Protein AF-A0AA39MP27-F1 (afdb_monomer)

Radius of gyration: 36.72 Å; Cα contacts (8 Å, |Δi|>4): 17; chains: 1; bounding box: 79×68×78 Å

Sequence (160 aa):
MPPRPPLTCSTCEACSLHSSPDIPEPISDNPRIKALLECNDLPLEAERLSLLATVSSSSERLAVLKEKIDNVQQMLKTLLDGQAKVTGNVLAAKALLHPIRSVPDDVLSYIFSFCVHEVYNLLNEKDPPNSLDSRKPPVDTFSSLSFLAESSFIYRFPVE

pLDDT: mean 74.54, std 20.43, range [35.78, 98.38]

Organism: NCBI:txid47425

Solvent-accessible surface area (backbone atoms only — not comparable to full-atom values): 10076 Å² total; per-residue (Å²): 134,83,83,80,76,83,82,77,75,90,78,47,75,73,53,67,71,65,59,72,75,89,74,76,78,66,68,69,74,39,68,67,50,43,53,45,74,75,48,87,64,80,73,52,71,71,54,46,53,51,52,52,52,49,58,68,52,43,62,59,52,50,49,53,51,51,50,53,52,52,51,52,52,53,51,51,52,51,52,52,53,50,50,53,50,52,52,50,51,51,51,52,51,53,47,69,69,38,96,74,74,78,78,57,67,68,60,52,51,55,57,51,51,54,55,53,52,50,52,56,47,63,74,66,50,93,64,82,81,72,94,79,50,90,91,52,81,82,84,60,70,66,62,60,49,50,57,49,50,57,45,54,66,70,70,63,71,85,80,129

Mean predicted aligned error: 17.09 Å

Foldseek 3Di:
DDDDPDPDPPDDPVVVLVPDQPDDDDPCVPVVVVVVVVDVDDDDPVVVVVVVVCVVCVVVSVVVVVVSVVVVVVVVVVVVVVVVVVVVVVLVVVLVPDPQNDDDPVRVVVVVVVVVVVVVVCVVDPDDPDQDDPVDDRPPVVVVVVVVVVVVVSPDDDDD

Structure (mmCIF, N/CA/C/O backbone):
data_AF-A0AA39MP27-F1
#
_entry.id   AF-A0AA39MP27-F1
#
loop_
_atom_site.group_PDB
_atom_site.id
_atom_site.type_symbol
_atom_site.label_atom_id
_atom_site.label_alt_id
_atom_site.label_comp_id
_atom_site.label_asym_id
_atom_site.label_entity_id
_atom_site.label_seq_id
_atom_site.pdbx_PDB_ins_code
_atom_site.Cartn_x
_atom_site.Cartn_y
_atom_site.Cartn_z
_atom_site.occupancy
_atom_site.B_iso_or_equiv
_atom_site.auth_seq_id
_atom_site.auth_comp_id
_atom_site.auth_asym_id
_atom_site.auth_atom_id
_atom_site.pdbx_PDB_model_num
ATOM 1 N N . MET A 1 1 ? 25.574 36.355 19.809 1.00 47.78 1 MET A N 1
ATOM 2 C CA . MET A 1 1 ? 24.566 35.944 18.810 1.00 47.78 1 MET A CA 1
ATOM 3 C C . MET A 1 1 ? 23.584 35.030 19.533 1.00 47.78 1 MET A C 1
ATOM 5 O O . MET A 1 1 ? 24.048 34.026 20.061 1.00 47.78 1 MET A O 1
ATOM 9 N N . PRO A 1 2 ? 22.306 35.403 19.714 1.00 55.75 2 PRO A N 1
ATOM 10 C CA . PRO A 1 2 ? 21.360 34.542 20.422 1.00 55.75 2 PRO A CA 1
ATOM 11 C C . PRO A 1 2 ? 21.001 33.317 19.559 1.00 55.75 2 PRO A C 1
ATOM 13 O O . PRO A 1 2 ? 21.005 33.429 18.328 1.00 55.75 2 PRO A O 1
ATOM 16 N N . PRO A 1 3 ? 20.710 32.152 20.167 1.00 52.06 3 PRO A N 1
ATOM 17 C CA . PRO A 1 3 ? 20.302 30.969 19.427 1.00 52.06 3 PRO A CA 1
ATOM 18 C C . PRO A 1 3 ? 18.926 31.204 18.801 1.00 52.06 3 PRO A C 1
ATOM 20 O O . PRO A 1 3 ? 17.993 31.682 19.447 1.00 52.06 3 PRO A O 1
ATOM 23 N N . ARG A 1 4 ? 18.826 30.888 17.511 1.00 46.41 4 ARG A N 1
ATOM 24 C CA . ARG A 1 4 ? 17.590 30.958 16.732 1.00 46.41 4 ARG A CA 1
ATOM 25 C C . ARG A 1 4 ? 16.567 29.982 17.338 1.00 46.41 4 ARG A C 1
ATOM 27 O O . ARG A 1 4 ? 16.920 28.814 17.502 1.00 46.41 4 ARG A O 1
ATOM 34 N N . PRO A 1 5 ? 15.334 30.408 17.665 1.00 56.53 5 PRO A N 1
ATOM 35 C CA . PRO A 1 5 ? 14.304 29.473 18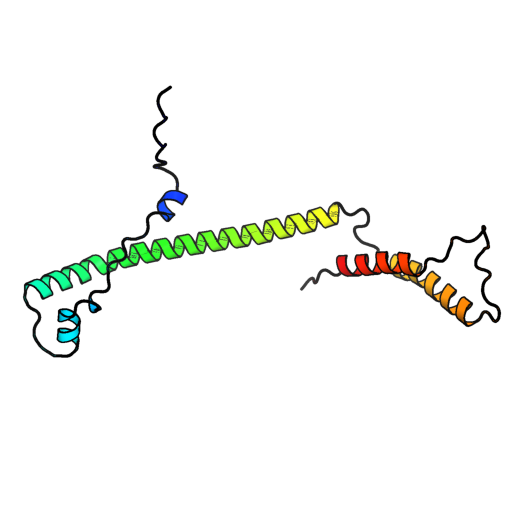.099 1.00 56.53 5 PRO A CA 1
ATOM 36 C C . PRO A 1 5 ? 13.989 28.478 16.967 1.00 56.53 5 PRO A C 1
ATOM 38 O O . PRO A 1 5 ? 14.087 28.846 15.789 1.00 56.53 5 PRO A O 1
ATOM 41 N N . PRO A 1 6 ? 13.643 27.220 17.295 1.00 56.34 6 PRO A N 1
ATOM 42 C CA . PRO A 1 6 ? 13.287 26.229 16.293 1.00 56.34 6 PRO A CA 1
ATOM 43 C C . PRO A 1 6 ? 12.048 26.708 15.534 1.00 56.34 6 PRO A C 1
ATOM 45 O O . PRO A 1 6 ? 11.019 27.025 16.128 1.00 56.34 6 PRO A O 1
ATOM 48 N N . LEU A 1 7 ? 12.177 26.791 14.210 1.00 54.31 7 LEU A N 1
ATOM 49 C CA . LEU A 1 7 ? 11.074 27.076 13.301 1.00 54.31 7 LEU A CA 1
ATOM 50 C C . LEU A 1 7 ? 10.080 25.917 13.395 1.00 54.31 7 LEU A C 1
ATOM 52 O O . LEU A 1 7 ? 10.315 24.844 12.841 1.00 54.31 7 LEU A O 1
ATOM 56 N N . THR A 1 8 ? 8.982 26.118 14.118 1.00 51.94 8 THR A N 1
ATOM 57 C CA . THR A 1 8 ? 7.849 25.201 14.087 1.00 51.94 8 THR A CA 1
ATOM 58 C C . THR A 1 8 ? 7.142 25.367 12.745 1.00 51.94 8 THR A C 1
ATOM 60 O O . THR A 1 8 ? 6.646 26.436 12.389 1.00 51.94 8 THR A O 1
ATOM 63 N N . CYS A 1 9 ? 7.160 24.301 11.950 1.00 50.62 9 CYS A N 1
ATOM 64 C CA . CYS A 1 9 ? 6.523 24.261 10.644 1.00 50.62 9 CYS A CA 1
ATOM 65 C C . CYS A 1 9 ? 5.031 23.966 10.836 1.00 50.62 9 CYS A C 1
ATOM 67 O O . CYS A 1 9 ? 4.631 22.811 10.944 1.00 50.62 9 CYS A O 1
ATOM 69 N N . SER A 1 10 ? 4.209 25.012 10.933 1.00 56.75 10 SER A N 1
ATOM 70 C CA . SER A 1 10 ? 2.765 24.869 11.178 1.00 56.75 10 SER A CA 1
ATOM 71 C C . SER A 1 10 ? 1.936 24.490 9.942 1.00 56.75 10 SER A C 1
ATOM 73 O O . SER A 1 10 ? 0.723 24.370 10.063 1.00 56.75 10 SER A O 1
ATOM 75 N N . THR A 1 11 ? 2.540 24.323 8.758 1.00 51.34 11 THR A N 1
ATOM 76 C CA . THR A 1 11 ? 1.788 24.205 7.489 1.00 51.34 11 THR A CA 1
ATOM 77 C C . THR A 1 11 ? 2.266 23.100 6.543 1.00 51.34 11 THR A C 1
ATOM 79 O O . THR A 1 11 ? 1.881 23.094 5.378 1.00 51.34 11 THR A O 1
ATOM 82 N N . CYS A 1 12 ? 3.088 22.149 6.996 1.00 56.78 12 CYS A N 1
ATOM 83 C CA . CYS A 1 12 ? 3.516 21.049 6.129 1.00 56.78 12 CYS A CA 1
ATOM 84 C C . CYS A 1 12 ? 2.507 19.887 6.173 1.00 56.78 12 CYS A C 1
ATOM 86 O O . CYS A 1 12 ? 2.253 19.329 7.235 1.00 56.78 12 CYS A O 1
ATOM 88 N N . GLU A 1 13 ? 1.946 19.495 5.023 1.00 54.44 13 GLU A N 1
ATOM 89 C CA . GLU A 1 13 ? 1.069 18.311 4.895 1.00 54.44 13 GLU A CA 1
ATOM 90 C C . GLU A 1 13 ? 1.751 17.034 5.409 1.00 54.44 13 GLU A C 1
ATOM 92 O O . GLU A 1 13 ? 1.115 16.192 6.039 1.00 54.44 13 GLU A O 1
ATOM 97 N N . ALA A 1 14 ? 3.074 16.930 5.242 1.00 56.16 14 ALA A N 1
ATOM 98 C CA . ALA A 1 14 ? 3.866 15.838 5.806 1.00 56.16 14 ALA A CA 1
ATOM 99 C C . ALA A 1 14 ? 3.891 15.844 7.351 1.00 56.16 14 ALA A C 1
ATOM 101 O O . ALA A 1 14 ? 4.042 14.800 7.973 1.00 56.16 14 ALA A O 1
ATOM 102 N N . CYS A 1 15 ? 3.690 16.995 7.991 1.00 53.84 15 CYS A N 1
ATOM 103 C CA . CYS A 1 15 ? 3.737 17.175 9.439 1.00 53.84 15 CYS A CA 1
ATOM 104 C C . CYS A 1 15 ? 2.432 16.694 10.088 1.00 53.84 15 CYS A C 1
ATOM 106 O O . CYS A 1 15 ? 2.467 16.136 11.183 1.00 53.84 15 CYS A O 1
ATOM 108 N N . SER A 1 16 ? 1.302 16.802 9.381 1.00 53.78 16 SER A N 1
ATOM 109 C CA . SER A 1 16 ? 0.011 16.233 9.801 1.00 53.78 16 SER A CA 1
ATOM 110 C C . SER A 1 16 ? 0.009 14.699 9.833 1.00 53.78 16 SER A C 1
ATOM 112 O O . SER A 1 16 ? -0.767 14.101 10.579 1.00 53.78 16 SER A O 1
ATOM 114 N N . LEU A 1 17 ? 0.908 14.050 9.081 1.00 54.34 17 LEU A N 1
ATOM 115 C CA . LEU A 1 17 ? 1.119 12.597 9.137 1.00 54.34 17 LEU A CA 1
ATOM 116 C C . LEU A 1 17 ? 1.935 12.158 10.367 1.00 54.34 17 LEU A C 1
ATOM 118 O O . LEU A 1 17 ? 1.885 10.989 10.742 1.00 54.34 17 LEU A O 1
ATOM 122 N N . HIS A 1 18 ? 2.665 13.074 11.015 1.00 55.09 18 HIS A N 1
ATOM 123 C CA . HIS A 1 18 ? 3.521 12.772 12.169 1.00 55.09 18 HIS A CA 1
ATOM 124 C C . HIS A 1 18 ? 2.817 12.896 13.524 1.00 55.09 18 HIS A C 1
ATOM 126 O O . HIS A 1 18 ? 3.347 12.425 14.531 1.00 55.09 18 HIS A O 1
ATOM 132 N N . SER A 1 19 ? 1.623 13.489 13.581 1.00 64.25 19 SER A N 1
ATOM 133 C CA . SER A 1 19 ? 0.803 13.417 14.788 1.00 64.25 19 SER A CA 1
ATOM 134 C C . SER A 1 19 ? 0.257 11.999 14.924 1.00 64.25 19 SER A C 1
ATOM 136 O O . SER A 1 19 ? -0.733 11.638 14.270 1.00 64.25 19 SER A O 1
ATOM 138 N N . SER A 1 20 ? 0.919 11.202 15.773 1.00 62.38 20 SER A N 1
ATOM 139 C CA . SER A 1 20 ? 0.415 9.895 16.193 1.00 62.38 20 SER A CA 1
ATOM 140 C C . SER A 1 20 ? -1.048 10.071 16.583 1.00 62.38 20 SER A C 1
ATOM 142 O O . SER A 1 20 ? -1.343 10.954 17.396 1.00 62.38 20 SER A O 1
ATOM 144 N N . PRO A 1 21 ? -1.984 9.318 15.980 1.00 64.62 21 PRO A N 1
ATOM 145 C CA . PRO A 1 21 ? -3.333 9.302 16.506 1.00 64.62 21 PRO A CA 1
ATOM 146 C C . PRO A 1 21 ? -3.250 8.922 17.987 1.00 64.62 21 PRO A C 1
ATOM 148 O O . PRO A 1 21 ? -2.469 8.045 18.361 1.00 64.62 21 PRO A O 1
ATOM 151 N N . ASP A 1 22 ? -4.003 9.636 18.818 1.00 71.81 22 ASP A N 1
ATOM 152 C CA . ASP A 1 22 ? -4.195 9.270 20.215 1.00 71.81 22 ASP A CA 1
ATOM 153 C C . ASP A 1 22 ? -5.042 7.994 20.217 1.00 71.81 22 ASP A C 1
ATOM 155 O O . ASP A 1 22 ? -6.262 8.041 20.044 1.00 71.81 22 ASP A O 1
ATOM 159 N N . ILE A 1 23 ? -4.363 6.843 20.217 1.00 80.44 23 ILE A N 1
ATOM 160 C CA . ILE A 1 23 ? -4.996 5.527 20.208 1.00 80.44 23 ILE A CA 1
ATOM 161 C C . ILE A 1 23 ? -5.402 5.246 21.653 1.00 80.44 23 ILE A C 1
ATOM 163 O O . ILE A 1 23 ? -4.523 5.070 22.498 1.00 80.44 23 ILE A O 1
ATOM 167 N N . PRO A 1 24 ? -6.708 5.194 21.955 1.00 80.12 24 PRO A N 1
ATOM 168 C CA . PRO A 1 24 ? -7.160 4.902 23.303 1.00 80.12 24 PRO A CA 1
ATOM 169 C C . PRO A 1 24 ? -6.735 3.490 23.700 1.00 80.12 24 PRO A C 1
ATOM 171 O O . PRO A 1 24 ? -6.802 2.570 22.880 1.00 80.12 24 PRO A O 1
ATOM 174 N N . GLU A 1 25 ? -6.361 3.308 24.965 1.00 84.00 25 GLU A N 1
ATOM 175 C CA . GLU A 1 25 ? -6.124 1.970 25.502 1.00 84.00 25 GLU A CA 1
ATOM 176 C C . GLU A 1 25 ? -7.400 1.110 25.420 1.00 84.00 25 GLU A C 1
ATOM 178 O O . GLU A 1 25 ? -8.520 1.628 25.558 1.00 84.00 25 GLU A O 1
ATOM 183 N N . PRO A 1 26 ? -7.267 -0.210 25.203 1.00 86.75 26 PRO A N 1
ATOM 184 C CA . PRO A 1 26 ? -8.406 -1.112 25.196 1.00 86.75 26 PRO A CA 1
ATOM 185 C C . PRO A 1 26 ? -9.128 -1.093 26.546 1.00 86.75 26 PRO A C 1
ATOM 187 O O . PRO A 1 26 ? -8.563 -1.431 27.583 1.00 86.75 26 PRO A O 1
ATOM 190 N N . ILE A 1 27 ? -10.431 -0.798 26.541 1.00 88.44 27 ILE A N 1
ATOM 191 C CA . ILE A 1 27 ? -11.244 -0.853 27.771 1.00 88.44 27 ILE A CA 1
ATOM 192 C C . ILE A 1 27 ? -11.288 -2.261 28.384 1.00 88.44 27 ILE A C 1
ATOM 194 O O . ILE A 1 27 ? -11.556 -2.409 29.575 1.00 88.44 27 ILE A O 1
ATOM 198 N N . SER A 1 28 ? -11.000 -3.293 27.581 1.00 85.94 28 SER A N 1
ATOM 199 C CA . SER A 1 28 ? -10.903 -4.681 28.023 1.00 85.94 28 SER A CA 1
ATOM 200 C C . SER A 1 28 ? -9.741 -4.928 28.971 1.00 85.94 28 SER A C 1
ATOM 202 O O . SER A 1 28 ? -9.764 -5.941 29.649 1.00 85.94 28 SER A O 1
ATOM 204 N N . ASP A 1 29 ? -8.734 -4.057 29.043 1.00 88.44 29 ASP A N 1
ATOM 205 C CA . ASP A 1 29 ? -7.598 -4.249 29.950 1.00 88.44 29 ASP A CA 1
ATOM 206 C C . ASP A 1 29 ? -7.939 -3.896 31.400 1.00 88.44 29 ASP A C 1
ATOM 208 O O . ASP A 1 29 ? -7.269 -4.347 32.331 1.00 88.44 29 ASP A O 1
ATOM 212 N N . ASN A 1 30 ? -9.046 -3.182 31.613 1.00 90.62 30 ASN A N 1
ATOM 213 C CA . ASN A 1 30 ? -9.557 -2.899 32.941 1.00 90.62 30 ASN A CA 1
ATOM 214 C C . ASN A 1 30 ? -10.096 -4.195 33.598 1.00 90.62 30 ASN A C 1
ATOM 216 O O . ASN A 1 30 ? -11.037 -4.800 33.076 1.00 90.62 30 ASN A O 1
ATOM 220 N N . PRO A 1 31 ? -9.569 -4.617 34.767 1.00 92.44 31 PRO A N 1
ATOM 221 C CA . PRO A 1 31 ? -9.962 -5.870 35.417 1.00 92.44 31 PRO A CA 1
ATOM 222 C C . PRO A 1 31 ? -11.443 -5.897 35.808 1.00 92.44 31 PRO A C 1
ATOM 224 O O . PRO A 1 31 ? -12.068 -6.954 35.789 1.00 92.44 31 PRO A O 1
ATOM 227 N N . ARG A 1 32 ? -12.029 -4.734 36.116 1.00 93.06 32 ARG A N 1
ATOM 228 C CA . ARG A 1 32 ? -13.456 -4.610 36.409 1.00 93.06 32 ARG A CA 1
ATOM 229 C C . ARG A 1 32 ? -14.305 -4.837 35.160 1.00 93.06 32 ARG A C 1
ATOM 231 O O . ARG A 1 32 ? -15.316 -5.525 35.248 1.00 93.06 32 ARG A O 1
ATOM 238 N N . ILE A 1 33 ? -13.873 -4.324 34.007 1.00 93.88 33 ILE A N 1
ATOM 239 C CA . ILE A 1 33 ? -14.534 -4.590 32.721 1.00 93.88 33 ILE A CA 1
ATOM 240 C C . ILE A 1 33 ? -14.401 -6.069 32.349 1.00 93.88 33 ILE A C 1
ATOM 242 O O . ILE A 1 33 ? -15.397 -6.667 31.961 1.00 93.88 33 ILE A O 1
ATOM 246 N N . LYS A 1 34 ? -13.228 -6.693 32.538 1.00 94.31 34 LYS A N 1
ATOM 247 C CA . LYS A 1 34 ? -13.062 -8.146 32.325 1.00 94.31 34 LYS A CA 1
ATOM 248 C C . LYS A 1 34 ? -14.037 -8.960 33.172 1.00 94.31 34 LYS A C 1
ATOM 250 O O . LYS A 1 34 ? -14.743 -9.795 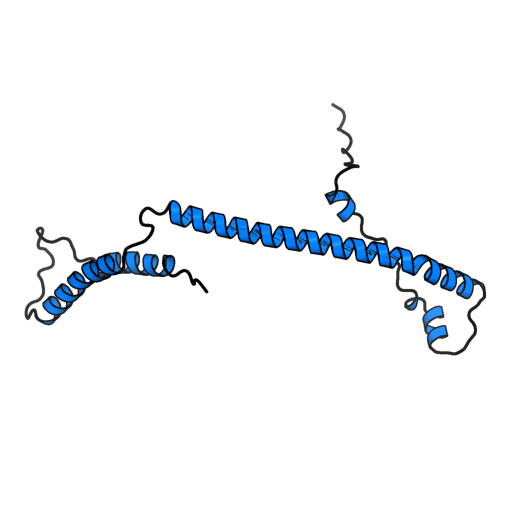32.626 1.00 94.31 34 LYS A O 1
ATOM 255 N N . ALA A 1 35 ? -14.131 -8.666 34.468 1.00 94.06 35 ALA A N 1
ATOM 256 C CA . ALA A 1 35 ? -15.060 -9.358 35.359 1.00 94.06 35 ALA A CA 1
ATOM 257 C C . ALA A 1 35 ? -16.525 -9.195 34.913 1.00 94.06 35 ALA A C 1
ATOM 259 O O . ALA A 1 35 ? -17.268 -10.168 34.890 1.00 94.06 35 ALA A O 1
ATOM 260 N N . LEU A 1 36 ? -16.927 -7.987 34.498 1.00 94.62 36 LEU A N 1
ATOM 261 C CA . LEU A 1 36 ? -18.270 -7.727 33.963 1.00 94.62 36 LEU A CA 1
ATOM 262 C C . LEU A 1 36 ? -18.551 -8.442 32.635 1.00 94.62 36 LEU A C 1
ATOM 264 O O . LEU A 1 36 ? -19.707 -8.701 32.328 1.00 94.62 36 LEU A O 1
ATOM 268 N N . LEU A 1 37 ? -17.526 -8.751 31.840 1.00 94.25 37 LEU A N 1
ATOM 269 C CA . LEU A 1 37 ? -17.672 -9.550 30.620 1.00 94.25 37 LEU A CA 1
ATOM 270 C C . LEU A 1 37 ? -17.816 -11.053 30.916 1.00 94.25 37 LEU A C 1
ATOM 272 O O . LEU A 1 37 ? -18.313 -11.791 30.068 1.00 94.25 37 LEU A O 1
ATOM 276 N N . GLU A 1 38 ? -17.389 -11.507 32.096 1.00 95.69 38 GLU A N 1
ATOM 277 C CA . GLU A 1 38 ? -17.466 -12.908 32.531 1.00 95.69 38 GLU A CA 1
ATOM 278 C C . GLU A 1 38 ? -18.776 -13.243 33.269 1.00 95.69 38 GLU A C 1
ATOM 280 O O . GLU A 1 38 ? -19.096 -14.420 33.452 1.00 95.69 38 GLU A O 1
ATOM 285 N N . CYS A 1 39 ? -19.559 -12.239 33.678 1.00 92.94 39 CYS A N 1
ATOM 286 C CA . CYS A 1 39 ? -20.823 -12.420 34.393 1.00 92.94 39 CYS A CA 1
ATOM 287 C C . CYS A 1 39 ? -21.950 -11.522 33.846 1.00 92.94 39 CYS A C 1
ATOM 289 O O . CYS A 1 39 ? -21.767 -10.759 32.907 1.00 92.94 39 CYS A O 1
ATOM 291 N N . ASN A 1 40 ? -23.150 -11.631 34.428 1.00 94.75 40 ASN A N 1
ATOM 292 C CA . ASN A 1 40 ? -24.308 -10.792 34.076 1.00 94.75 40 ASN A CA 1
ATOM 293 C C . ASN A 1 40 ? -24.556 -9.673 35.103 1.00 94.75 40 ASN A C 1
ATOM 295 O O . ASN A 1 40 ? -25.675 -9.164 35.204 1.00 94.75 40 ASN A O 1
ATOM 299 N N . ASP A 1 41 ? -23.548 -9.323 35.906 1.00 94.88 41 ASP A N 1
ATOM 300 C CA . ASP A 1 41 ? -23.690 -8.251 36.885 1.00 94.88 41 ASP A CA 1
ATOM 301 C C . ASP A 1 41 ? -23.910 -6.912 36.179 1.00 94.88 41 ASP A C 1
ATOM 303 O O . ASP A 1 41 ? -23.315 -6.605 35.144 1.00 94.88 41 ASP A O 1
ATOM 307 N N . LEU A 1 42 ? -24.776 -6.086 36.762 1.00 92.50 42 LEU A N 1
ATOM 308 C CA . LEU A 1 42 ? -25.023 -4.746 36.249 1.00 92.50 42 LEU A CA 1
ATOM 309 C C . LEU A 1 42 ? -23.776 -3.867 36.457 1.00 92.50 42 LEU A C 1
ATOM 311 O O . LEU A 1 42 ? -23.210 -3.855 37.558 1.00 92.50 42 LEU A O 1
ATOM 315 N N . PRO A 1 43 ? -23.370 -3.083 35.443 1.00 94.50 43 PRO A N 1
ATOM 316 C CA . PRO A 1 43 ? -22.379 -2.038 35.634 1.00 94.50 43 PRO A CA 1
ATOM 317 C C . PRO A 1 43 ? -22.878 -1.001 36.644 1.00 94.50 43 PRO A C 1
ATOM 319 O O . PRO A 1 43 ? -24.070 -0.689 36.706 1.00 94.50 43 PRO A O 1
ATOM 322 N N . LEU A 1 44 ? -21.952 -0.418 37.395 1.00 94.69 44 LEU A N 1
ATOM 323 C CA . LEU A 1 44 ? -22.205 0.767 38.206 1.00 94.69 44 LEU A CA 1
ATOM 324 C C . LEU A 1 44 ? -22.575 1.947 37.298 1.00 94.69 44 LEU A C 1
ATOM 326 O O . LEU A 1 44 ? -22.134 2.026 36.152 1.00 94.69 44 LEU A O 1
ATOM 330 N N . GLU A 1 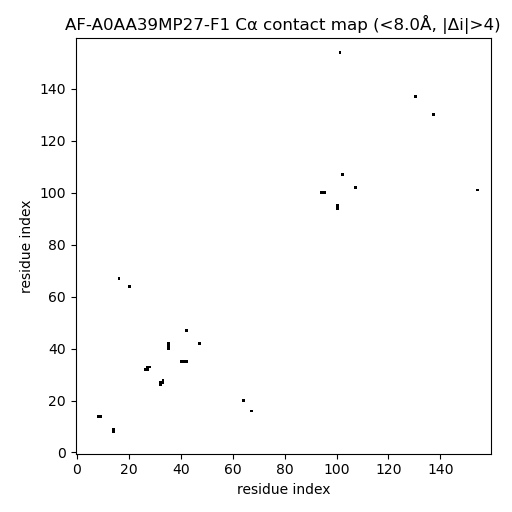45 ? -23.319 2.921 37.821 1.00 96.00 45 GLU A N 1
ATOM 331 C CA . GLU A 1 45 ? -23.763 4.070 37.017 1.00 96.00 45 GLU A CA 1
ATOM 332 C C . GLU A 1 45 ? -22.582 4.855 36.412 1.00 96.00 45 GLU A C 1
ATOM 334 O O . GLU A 1 45 ? -22.617 5.257 35.252 1.00 96.00 45 GLU A O 1
ATOM 339 N N . ALA A 1 46 ? -21.480 4.990 37.157 1.00 91.69 46 ALA A N 1
ATOM 340 C CA . ALA A 1 46 ? -20.251 5.604 36.653 1.00 91.69 46 ALA A CA 1
ATOM 341 C C . ALA A 1 46 ? -19.606 4.799 35.504 1.00 91.69 46 ALA A C 1
ATOM 343 O O . ALA A 1 46 ? -19.139 5.386 34.527 1.00 91.69 46 ALA A O 1
ATOM 344 N N . GLU A 1 47 ? -19.615 3.463 35.591 1.00 93.81 47 GLU A N 1
ATOM 345 C CA . GLU A 1 47 ? -19.124 2.569 34.531 1.00 93.81 47 GLU A CA 1
ATOM 346 C C . GLU A 1 47 ? -20.009 2.703 33.288 1.00 93.81 47 GLU A C 1
ATOM 348 O O . GLU A 1 47 ? -19.506 2.868 32.179 1.00 93.81 47 GLU A O 1
ATOM 353 N N . ARG A 1 48 ? -21.333 2.732 33.473 1.00 94.94 48 ARG A N 1
ATOM 354 C CA . ARG A 1 48 ? -22.315 2.920 32.400 1.00 94.94 48 ARG A CA 1
ATOM 355 C C . ARG A 1 48 ? -22.113 4.247 31.664 1.00 94.94 48 ARG A C 1
ATOM 357 O O . ARG A 1 48 ? -22.090 4.255 30.435 1.00 94.94 48 ARG A O 1
ATOM 364 N N . LEU A 1 49 ? -21.935 5.354 32.388 1.00 94.88 49 LEU A N 1
ATOM 365 C CA . LEU A 1 49 ? -21.666 6.669 31.795 1.00 94.88 49 LEU A CA 1
ATOM 366 C C . LEU A 1 49 ? -20.347 6.684 31.014 1.00 94.88 49 LEU A C 1
ATOM 368 O O . LEU A 1 49 ? -20.300 7.212 29.902 1.00 94.88 49 LEU A O 1
ATOM 372 N N . SER A 1 50 ? -19.294 6.071 31.562 1.00 91.62 50 SER A N 1
ATOM 373 C CA . SER A 1 50 ? -18.002 5.952 30.882 1.00 91.62 50 SER A CA 1
ATOM 374 C C . SER A 1 50 ? -18.113 5.136 29.591 1.00 91.62 50 SER A C 1
ATOM 376 O O . SER A 1 50 ? -17.664 5.597 28.544 1.00 91.62 50 SER A O 1
ATOM 378 N N . LEU A 1 51 ? -18.791 3.985 29.629 1.00 93.12 51 LEU A N 1
ATOM 379 C CA . LEU A 1 51 ? -19.027 3.137 28.458 1.00 93.12 51 LEU A CA 1
ATOM 380 C C . LEU A 1 51 ? -19.830 3.865 27.373 1.00 93.12 51 LEU A C 1
ATOM 382 O O . LEU A 1 51 ? -19.482 3.788 26.196 1.00 93.12 51 LEU A O 1
ATOM 386 N N . LEU A 1 52 ? -20.867 4.620 27.749 1.00 94.69 52 LEU A N 1
ATOM 387 C CA . LEU A 1 52 ? -21.641 5.432 26.804 1.00 94.69 52 LEU A CA 1
ATOM 388 C C . LEU A 1 52 ? -20.784 6.516 26.140 1.00 94.69 52 LEU A C 1
ATOM 390 O O . LEU A 1 52 ? -20.912 6.731 24.935 1.00 94.69 52 LEU A O 1
ATOM 394 N N . ALA A 1 53 ? -19.887 7.161 26.890 1.00 91.25 53 ALA A N 1
ATOM 395 C CA . ALA A 1 53 ? -18.942 8.133 26.339 1.00 91.25 53 ALA A CA 1
ATOM 396 C C . ALA A 1 53 ? -17.916 7.481 25.391 1.00 91.25 53 ALA A C 1
ATOM 398 O O . ALA A 1 53 ? -17.547 8.055 24.361 1.00 91.25 53 ALA A O 1
ATOM 399 N N . THR A 1 54 ? -17.467 6.260 25.694 1.00 91.88 54 THR A N 1
ATOM 400 C CA . THR A 1 54 ? -16.619 5.478 24.784 1.00 91.88 54 THR A CA 1
ATOM 401 C C . THR A 1 54 ? -17.361 5.164 23.489 1.00 91.88 54 THR A C 1
ATOM 403 O O . THR A 1 54 ? -16.818 5.387 22.410 1.00 91.88 54 THR A O 1
ATOM 406 N N . VAL A 1 55 ? -18.612 4.705 23.572 1.00 93.12 55 VAL A N 1
ATOM 407 C CA . VAL A 1 55 ? -19.431 4.401 22.389 1.00 93.12 55 VAL A CA 1
ATOM 408 C C . VAL A 1 55 ? -19.650 5.656 21.544 1.00 93.12 55 VAL A C 1
ATOM 410 O O . VAL A 1 55 ? -19.414 5.609 20.338 1.00 93.12 55 VAL A O 1
ATOM 413 N N . SER A 1 56 ? -20.024 6.785 22.152 1.00 91.31 56 SER A N 1
ATOM 414 C CA . SER A 1 56 ? -20.306 8.021 21.411 1.00 91.31 56 SER A CA 1
ATOM 415 C C . SER A 1 56 ? -19.079 8.585 20.687 1.00 91.31 56 SER A C 1
ATOM 417 O O . SER A 1 56 ? -19.197 9.017 19.544 1.00 91.31 56 SER A O 1
ATOM 419 N N . SER A 1 57 ? -17.896 8.526 21.306 1.00 88.38 57 SER A N 1
ATOM 420 C CA . SER A 1 57 ? -16.644 9.022 20.710 1.00 88.38 57 SER A CA 1
ATOM 421 C C . SER A 1 57 ? -15.969 8.036 19.746 1.00 88.38 57 SER A C 1
ATOM 423 O O . SER A 1 57 ? -15.128 8.434 18.938 1.00 88.38 57 SER A O 1
ATOM 425 N N . SER A 1 58 ? -16.319 6.746 19.798 1.00 89.50 58 SER A N 1
ATOM 426 C CA . SER A 1 58 ? -15.656 5.703 19.001 1.00 89.50 58 SER A CA 1
ATOM 427 C C . SER A 1 58 ? -15.834 5.879 17.491 1.00 89.50 58 SER A C 1
ATOM 429 O O . SER A 1 58 ? -14.873 5.701 16.745 1.00 89.50 58 SER A O 1
ATOM 431 N N . SER A 1 59 ? -17.026 6.275 17.033 1.00 90.75 59 SER A N 1
ATOM 432 C CA . SER A 1 59 ? -17.316 6.412 15.599 1.00 90.75 59 SER A CA 1
ATOM 433 C C . SER A 1 59 ? -16.470 7.501 14.939 1.00 90.75 59 SER A C 1
ATOM 435 O O . SER A 1 59 ? -15.949 7.297 13.846 1.00 90.75 59 SER A O 1
ATOM 437 N N . GLU A 1 60 ? -16.316 8.647 15.602 1.00 90.19 60 GLU A N 1
ATOM 438 C CA . GLU A 1 60 ? -15.486 9.750 15.112 1.00 90.19 60 GLU A CA 1
ATOM 439 C C . GLU A 1 60 ? -14.008 9.344 15.073 1.00 90.19 60 GLU A C 1
ATOM 441 O O . GLU A 1 60 ? -13.337 9.510 14.055 1.00 90.19 60 GLU A O 1
ATOM 446 N N . ARG A 1 61 ? -13.514 8.710 16.144 1.00 89.19 61 ARG A N 1
ATOM 447 C CA . ARG A 1 61 ? -12.135 8.204 16.211 1.00 89.19 61 ARG A CA 1
ATOM 448 C C . ARG A 1 61 ? -11.839 7.181 15.113 1.00 89.19 61 ARG A C 1
ATOM 450 O O . ARG A 1 61 ? -10.779 7.245 14.493 1.00 89.19 61 ARG A O 1
ATOM 457 N N . LEU A 1 62 ? -12.772 6.266 14.842 1.00 92.75 62 LEU A N 1
ATOM 458 C CA . LEU A 1 62 ? -12.644 5.292 13.755 1.00 92.75 62 LEU A CA 1
ATOM 459 C C . LEU A 1 62 ? -12.605 5.966 12.382 1.00 92.75 62 LEU A C 1
ATOM 461 O O . LEU A 1 62 ? -11.804 5.558 11.543 1.00 92.75 62 LEU A O 1
ATOM 465 N N . ALA A 1 63 ? -13.414 7.004 12.158 1.00 91.88 63 ALA A N 1
ATOM 466 C CA . ALA A 1 63 ? -13.394 7.761 10.909 1.00 91.88 63 ALA A CA 1
ATOM 467 C C . ALA A 1 63 ? -12.038 8.451 10.685 1.00 91.88 63 ALA A C 1
ATOM 469 O O . ALA A 1 63 ? -11.453 8.310 9.613 1.00 91.88 63 ALA A O 1
ATOM 470 N N . VAL A 1 64 ? -11.485 9.100 11.717 1.00 90.25 64 VAL A N 1
ATOM 471 C CA . VAL A 1 64 ? -10.156 9.735 11.651 1.00 90.25 64 VAL A CA 1
ATOM 472 C C . VAL A 1 64 ? -9.058 8.706 11.369 1.00 90.25 64 VAL A C 1
ATOM 474 O O . VAL A 1 64 ? -8.171 8.943 10.547 1.00 90.25 64 VAL A O 1
ATOM 477 N N . LEU A 1 65 ? -9.099 7.543 12.029 1.00 91.75 65 LEU A N 1
ATOM 478 C CA . LEU A 1 65 ? -8.141 6.464 11.769 1.00 91.75 65 LEU A CA 1
ATOM 479 C C . LEU A 1 65 ? -8.254 5.946 10.333 1.00 91.75 65 LEU A C 1
ATOM 481 O O . LEU A 1 65 ? -7.233 5.760 9.673 1.00 91.75 65 LEU A O 1
ATOM 485 N N . LYS A 1 66 ? -9.478 5.751 9.833 1.00 94.25 66 LYS A N 1
ATOM 486 C CA . LYS A 1 66 ? -9.740 5.305 8.461 1.00 94.25 66 LYS A CA 1
ATOM 487 C C . LYS A 1 66 ? -9.178 6.291 7.437 1.00 94.25 66 LYS A C 1
ATOM 489 O O . LYS A 1 66 ? -8.475 5.866 6.527 1.00 94.25 66 LYS A O 1
ATOM 494 N N . GLU A 1 67 ? -9.423 7.585 7.620 1.00 92.38 67 GLU A N 1
ATOM 495 C CA . GLU A 1 67 ? -8.908 8.642 6.744 1.00 92.38 67 GLU A CA 1
ATOM 496 C C . GLU A 1 67 ? -7.375 8.646 6.700 1.00 92.38 67 GLU A C 1
ATOM 498 O O . GLU A 1 67 ? -6.780 8.667 5.622 1.00 92.38 67 GLU A O 1
ATOM 503 N N . LYS A 1 68 ? -6.718 8.558 7.865 1.00 91.19 68 LYS A N 1
ATOM 504 C CA . LYS A 1 68 ? -5.252 8.482 7.940 1.00 91.19 68 LYS A CA 1
ATOM 505 C C . LYS A 1 68 ? -4.706 7.242 7.234 1.00 91.19 68 LYS A C 1
ATOM 507 O O . LYS A 1 68 ? -3.718 7.349 6.510 1.00 91.19 68 LYS A O 1
ATOM 512 N N . ILE A 1 69 ? -5.338 6.083 7.431 1.00 94.00 69 ILE A N 1
ATOM 513 C CA . ILE A 1 69 ? -4.955 4.836 6.754 1.00 94.00 69 ILE A CA 1
ATOM 514 C C . ILE A 1 69 ? -5.056 5.011 5.238 1.00 94.00 69 ILE A C 1
ATOM 516 O O . ILE A 1 69 ? -4.095 4.714 4.529 1.00 94.00 69 ILE A O 1
ATOM 520 N N . ASP A 1 70 ? -6.180 5.530 4.750 1.00 95.75 70 ASP A N 1
ATOM 521 C CA . ASP A 1 70 ? -6.427 5.691 3.317 1.00 95.75 70 ASP A CA 1
ATOM 522 C C . ASP A 1 70 ? -5.432 6.682 2.686 1.00 95.75 70 ASP A C 1
ATOM 524 O O . ASP A 1 70 ? -4.864 6.404 1.627 1.00 95.75 70 ASP A O 1
ATOM 528 N N . ASN A 1 71 ? -5.134 7.791 3.372 1.00 92.88 71 ASN A N 1
ATOM 529 C CA . ASN A 1 71 ? -4.135 8.769 2.936 1.00 92.88 71 ASN A CA 1
ATOM 530 C C . ASN A 1 71 ? -2.733 8.143 2.829 1.00 92.88 71 ASN A C 1
ATOM 532 O O . ASN A 1 71 ? -2.084 8.232 1.784 1.00 92.88 71 ASN A O 1
ATOM 536 N N . VAL A 1 72 ? -2.281 7.438 3.872 1.00 93.88 72 VAL A N 1
ATOM 537 C CA . VAL A 1 72 ? -0.963 6.782 3.873 1.00 93.88 72 VAL A CA 1
ATOM 538 C C . VAL A 1 72 ? -0.877 5.714 2.782 1.00 93.88 72 VAL A C 1
ATOM 540 O O . VAL A 1 72 ? 0.144 5.619 2.100 1.00 93.88 72 VAL A O 1
ATOM 543 N N . GLN A 1 73 ? -1.939 4.938 2.560 1.00 96.75 73 GLN A N 1
ATOM 544 C CA . GLN A 1 73 ? -1.987 3.952 1.477 1.00 96.75 73 GLN A CA 1
ATOM 545 C C . GLN A 1 73 ? -1.884 4.607 0.094 1.00 96.75 73 GLN A C 1
ATOM 547 O O . GLN A 1 73 ? -1.145 4.122 -0.768 1.00 96.75 73 GLN A O 1
A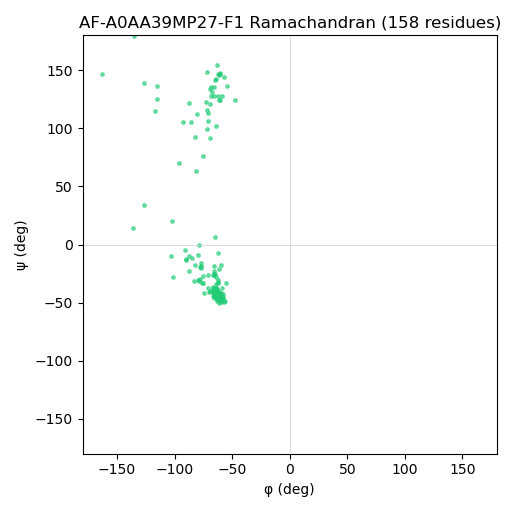TOM 552 N N . GLN A 1 74 ? -2.574 5.728 -0.124 1.00 95.56 74 GLN A N 1
ATOM 553 C CA . GLN A 1 74 ? -2.494 6.484 -1.373 1.00 95.56 74 GLN A CA 1
ATOM 554 C C . GLN A 1 74 ? -1.095 7.076 -1.598 1.00 95.56 74 GLN A C 1
ATOM 556 O O . GLN A 1 74 ? -0.552 6.992 -2.707 1.00 95.56 74 GLN A O 1
ATOM 561 N N . MET A 1 75 ? -0.489 7.630 -0.547 1.00 96.00 75 MET A N 1
ATOM 562 C CA . MET A 1 75 ? 0.879 8.143 -0.579 1.00 96.00 75 MET A CA 1
ATOM 563 C C . MET A 1 75 ? 1.868 7.028 -0.928 1.00 96.00 75 MET A C 1
ATOM 565 O O . MET A 1 75 ? 2.673 7.176 -1.846 1.00 96.00 75 MET A O 1
ATOM 569 N N . LEU A 1 76 ? 1.760 5.876 -0.262 1.00 97.62 76 LEU A N 1
ATOM 570 C CA . LEU A 1 76 ? 2.606 4.713 -0.519 1.00 97.62 76 LEU A CA 1
ATOM 571 C C . LEU A 1 76 ? 2.496 4.248 -1.974 1.00 97.62 76 LEU A C 1
ATOM 573 O O . LEU A 1 76 ? 3.515 4.032 -2.627 1.00 97.62 76 LEU A O 1
ATOM 577 N N . LYS A 1 77 ? 1.276 4.149 -2.513 1.00 97.88 77 LYS A N 1
ATOM 578 C CA . LYS A 1 77 ? 1.054 3.787 -3.920 1.00 97.88 77 LYS A CA 1
ATOM 579 C C . LYS A 1 77 ? 1.752 4.759 -4.876 1.00 97.88 77 LYS A C 1
ATOM 581 O O . LYS A 1 77 ? 2.372 4.326 -5.843 1.00 97.88 77 LYS A O 1
ATOM 586 N N . THR A 1 78 ? 1.672 6.056 -4.591 1.00 97.19 78 THR A N 1
ATOM 587 C CA . THR A 1 78 ? 2.313 7.104 -5.400 1.00 97.19 78 THR A CA 1
ATOM 588 C C . THR A 1 78 ? 3.837 6.992 -5.355 1.00 97.19 78 THR A C 1
ATOM 590 O O . THR A 1 78 ? 4.495 7.097 -6.389 1.00 97.19 78 THR A O 1
ATOM 593 N N . LEU A 1 79 ? 4.407 6.723 -4.178 1.00 98.19 79 LEU A N 1
ATOM 594 C CA . LEU A 1 79 ? 5.849 6.530 -4.017 1.00 98.19 79 LEU A CA 1
ATOM 595 C C . LEU A 1 79 ? 6.352 5.283 -4.753 1.00 98.19 79 LEU A C 1
ATOM 597 O O . LEU A 1 79 ? 7.396 5.347 -5.396 1.00 98.19 79 LEU A O 1
ATOM 601 N N . LEU A 1 80 ? 5.606 4.176 -4.708 1.00 98.38 80 LEU A N 1
ATOM 602 C CA . LEU A 1 80 ? 5.947 2.947 -5.433 1.00 98.38 80 LEU A CA 1
ATOM 603 C C . LEU A 1 80 ? 5.919 3.148 -6.956 1.00 98.38 80 LEU A C 1
ATOM 605 O O . LEU A 1 80 ? 6.843 2.725 -7.650 1.00 98.38 80 LEU A O 1
ATOM 609 N N . ASP A 1 81 ? 4.905 3.842 -7.479 1.00 98.31 81 ASP A N 1
ATOM 610 C CA . ASP A 1 81 ? 4.844 4.217 -8.899 1.00 98.31 81 ASP A CA 1
ATOM 611 C C . ASP A 1 81 ? 6.021 5.129 -9.294 1.00 98.31 81 ASP A C 1
ATOM 613 O O . ASP A 1 81 ? 6.694 4.897 -10.302 1.00 98.31 81 ASP A O 1
ATOM 617 N N . GLY A 1 82 ? 6.338 6.121 -8.457 1.00 98.12 82 GLY A N 1
ATOM 618 C CA . GLY A 1 82 ? 7.507 6.981 -8.638 1.00 98.12 82 GLY A CA 1
ATOM 619 C C . GLY A 1 82 ? 8.820 6.195 -8.659 1.00 98.12 82 GLY A C 1
ATOM 620 O O . GLY A 1 82 ? 9.654 6.412 -9.538 1.00 98.12 82 GLY A O 1
ATOM 621 N N . GLN A 1 83 ? 8.991 5.236 -7.746 1.00 98.31 83 GLN A N 1
ATOM 622 C CA . GLN A 1 83 ? 10.161 4.361 -7.698 1.00 98.31 83 GLN A CA 1
ATOM 623 C C . GLN A 1 83 ? 10.302 3.537 -8.982 1.00 98.31 83 GLN A C 1
ATOM 625 O O . GLN A 1 83 ? 11.394 3.474 -9.548 1.00 98.31 83 GLN A O 1
ATOM 630 N N . ALA A 1 84 ? 9.214 2.936 -9.469 1.00 97.75 84 ALA A N 1
ATOM 631 C CA . ALA A 1 84 ? 9.225 2.161 -10.708 1.00 97.75 84 ALA A CA 1
ATOM 632 C C . ALA A 1 84 ? 9.631 3.027 -11.911 1.00 97.75 84 ALA A C 1
ATOM 634 O O . ALA A 1 84 ? 10.509 2.642 -12.686 1.00 97.75 84 ALA A O 1
ATOM 635 N N . LYS A 1 85 ? 9.069 4.236 -12.023 1.00 98.31 85 LYS A N 1
ATOM 636 C CA . LYS A 1 85 ? 9.410 5.200 -13.082 1.00 98.31 85 LYS A CA 1
ATOM 637 C C . LYS A 1 85 ? 10.873 5.625 -13.034 1.00 98.31 85 LYS A C 1
ATOM 639 O O . LYS A 1 85 ? 11.539 5.638 -14.066 1.00 98.31 85 LYS A O 1
ATOM 644 N N . VAL A 1 86 ? 11.394 5.949 -11.851 1.00 98.31 86 VAL A N 1
ATOM 645 C CA . VAL A 1 86 ? 12.802 6.342 -11.688 1.00 98.31 86 VAL A CA 1
ATOM 646 C C . VAL A 1 86 ? 13.728 5.191 -12.072 1.00 98.31 86 VAL A C 1
ATOM 648 O O . VAL A 1 86 ? 14.672 5.405 -12.830 1.00 98.31 86 VAL A O 1
ATOM 651 N N . THR A 1 87 ? 13.436 3.968 -11.626 1.00 97.12 87 THR A N 1
ATOM 652 C CA . THR A 1 87 ? 14.199 2.773 -12.015 1.00 97.12 87 THR A CA 1
ATOM 653 C C . THR A 1 87 ? 14.179 2.566 -13.529 1.00 97.12 87 THR A C 1
ATOM 655 O O . THR A 1 87 ? 15.241 2.401 -14.131 1.00 97.12 87 THR A O 1
ATOM 658 N N . GLY A 1 88 ? 13.004 2.646 -14.161 1.00 96.44 88 GLY A N 1
ATOM 659 C CA . GLY A 1 88 ? 12.864 2.544 -15.615 1.00 96.44 88 GLY A CA 1
ATOM 660 C C . GLY A 1 88 ? 13.680 3.605 -16.358 1.00 96.44 88 GLY A C 1
ATOM 661 O O . GLY A 1 88 ? 14.427 3.278 -17.278 1.00 96.44 88 GLY A O 1
ATOM 662 N N . ASN A 1 89 ? 13.630 4.859 -15.902 1.00 97.06 89 ASN A N 1
ATOM 663 C CA . ASN A 1 89 ? 14.404 5.956 -16.484 1.00 97.06 89 ASN A CA 1
ATOM 664 C C . ASN A 1 89 ? 15.915 5.737 -16.353 1.00 97.06 89 ASN A C 1
ATOM 666 O O . ASN A 1 89 ? 16.655 5.996 -17.300 1.00 97.06 89 ASN A O 1
ATOM 670 N N . VAL A 1 90 ? 16.388 5.246 -15.204 1.00 96.19 90 VAL A N 1
ATOM 671 C CA . VAL A 1 90 ? 17.808 4.928 -14.998 1.00 96.19 90 VAL A CA 1
ATOM 672 C C . VAL A 1 90 ? 18.256 3.813 -15.939 1.00 96.19 90 VAL A C 1
ATOM 674 O O . VAL A 1 90 ? 19.325 3.922 -16.538 1.00 96.19 90 VAL A O 1
ATOM 677 N N . LEU A 1 91 ? 17.456 2.756 -16.093 1.00 93.38 91 LEU A N 1
ATOM 678 C CA . LEU A 1 91 ? 17.760 1.661 -17.017 1.00 93.38 91 LEU A CA 1
ATOM 679 C C . LEU A 1 91 ? 17.803 2.151 -18.468 1.00 93.38 91 LEU A C 1
ATOM 681 O O . LEU A 1 91 ? 18.779 1.886 -19.169 1.00 93.38 91 LEU A O 1
ATOM 685 N N . ALA A 1 92 ? 16.809 2.933 -18.891 1.00 92.75 92 ALA A N 1
ATOM 686 C CA . ALA A 1 92 ? 16.766 3.517 -20.227 1.00 92.75 92 ALA A CA 1
ATOM 687 C C . ALA A 1 92 ? 17.963 4.446 -20.485 1.00 92.75 92 ALA A C 1
ATOM 689 O O . ALA A 1 92 ? 18.621 4.338 -21.517 1.00 92.75 92 ALA A O 1
ATOM 690 N N . ALA A 1 93 ? 18.304 5.317 -19.532 1.00 94.56 93 ALA A N 1
ATOM 691 C CA . ALA A 1 93 ? 19.453 6.210 -19.648 1.00 94.56 93 ALA A CA 1
ATOM 692 C C . ALA A 1 93 ? 20.771 5.430 -19.754 1.00 94.56 93 ALA A C 1
ATOM 694 O O . ALA A 1 93 ? 21.593 5.737 -20.614 1.00 94.56 93 ALA A O 1
ATOM 695 N N . LYS A 1 94 ? 20.964 4.389 -18.933 1.00 90.56 94 LYS A N 1
ATOM 696 C CA . LYS A 1 94 ? 22.141 3.512 -19.019 1.00 90.56 94 LYS A CA 1
ATOM 697 C C . LYS A 1 94 ? 22.243 2.836 -20.385 1.00 90.56 94 LYS A C 1
ATOM 699 O O . LYS A 1 94 ? 23.315 2.860 -20.981 1.00 90.56 94 LYS A O 1
ATOM 704 N N . ALA A 1 95 ? 21.138 2.298 -20.898 1.00 87.62 95 ALA A N 1
ATOM 705 C CA . ALA A 1 95 ? 21.099 1.686 -22.222 1.00 87.62 95 ALA A CA 1
ATOM 706 C C . ALA A 1 95 ? 21.445 2.699 -23.327 1.00 87.62 95 ALA A C 1
ATOM 708 O O . ALA A 1 95 ? 22.250 2.412 -24.208 1.00 87.62 95 ALA A O 1
ATOM 709 N N . LEU A 1 96 ? 20.904 3.919 -23.255 1.00 89.62 96 LEU A N 1
ATOM 710 C CA . LEU A 1 96 ? 21.173 4.977 -24.231 1.00 89.62 96 LEU A CA 1
ATOM 711 C C . LEU A 1 96 ? 22.592 5.548 -24.147 1.00 89.62 96 LEU A C 1
ATOM 713 O O . LEU A 1 96 ? 23.097 6.048 -25.151 1.00 89.62 96 LEU A O 1
ATOM 717 N N . LEU A 1 97 ? 23.252 5.493 -22.997 1.00 90.06 97 LEU A N 1
ATOM 718 C CA . LEU A 1 97 ? 24.643 5.928 -22.863 1.00 90.06 97 LEU A CA 1
ATOM 719 C C . LEU A 1 97 ? 25.646 4.835 -23.253 1.00 90.06 97 LEU A C 1
ATOM 721 O O . LEU A 1 97 ? 26.823 5.142 -23.437 1.00 90.06 97 LEU A O 1
ATOM 725 N N . HIS A 1 98 ? 25.203 3.587 -23.427 1.00 87.38 98 HIS A N 1
ATOM 726 C CA . HIS A 1 98 ? 26.083 2.509 -23.859 1.00 87.38 98 HIS A CA 1
ATOM 727 C C . HIS A 1 98 ? 26.511 2.712 -25.330 1.00 87.38 98 HIS A C 1
ATOM 729 O O . HIS A 1 98 ? 25.668 3.022 -26.180 1.00 87.38 98 HIS A O 1
ATOM 735 N N . PRO A 1 99 ? 27.808 2.554 -25.667 1.00 81.06 99 PRO A N 1
ATOM 736 C CA . PRO A 1 99 ? 28.316 2.795 -27.022 1.00 81.06 99 PRO A CA 1
ATOM 737 C C . PRO A 1 99 ? 27.728 1.837 -28.067 1.00 81.06 99 PRO A C 1
ATOM 739 O O . PRO A 1 99 ? 27.590 2.205 -29.231 1.00 81.06 99 PRO A O 1
ATOM 742 N N . ILE A 1 100 ? 27.335 0.633 -27.647 1.00 81.62 100 ILE A N 1
ATOM 743 C CA . ILE A 1 100 ? 26.637 -0.362 -28.467 1.00 81.62 100 ILE A CA 1
ATOM 744 C C . ILE A 1 100 ? 25.261 -0.570 -27.832 1.00 81.62 100 ILE A C 1
ATOM 746 O O . ILE A 1 100 ? 25.187 -0.992 -26.692 1.00 81.62 100 ILE A O 1
ATOM 750 N N . ARG A 1 101 ? 24.160 -0.217 -28.496 1.00 82.12 101 ARG A N 1
ATOM 751 C CA . ARG A 1 101 ? 22.816 -0.244 -27.864 1.00 82.12 101 ARG A CA 1
ATOM 752 C C . ARG A 1 101 ? 21.990 -1.465 -28.249 1.00 82.12 101 ARG A C 1
ATOM 754 O O . ARG A 1 101 ? 21.139 -1.905 -27.488 1.00 82.12 101 ARG A O 1
ATOM 761 N N . SER A 1 102 ? 22.262 -1.994 -29.433 1.00 82.81 102 SER A N 1
ATOM 762 C CA . SER A 1 102 ? 21.734 -3.245 -29.962 1.00 82.81 102 SER A CA 1
ATOM 763 C C . SER A 1 102 ? 22.618 -3.666 -31.130 1.00 82.81 102 SER A C 1
ATOM 765 O O . SER A 1 102 ? 23.100 -2.804 -31.870 1.00 82.81 102 SER A O 1
ATOM 767 N N . VAL A 1 103 ? 22.791 -4.968 -31.334 1.00 81.62 103 VAL A N 1
ATOM 768 C CA . VAL A 1 103 ? 23.405 -5.510 -32.550 1.00 81.62 103 VAL A CA 1
ATOM 769 C C . VAL A 1 103 ? 22.331 -6.321 -33.276 1.00 81.62 103 VAL A C 1
ATOM 771 O O . VAL A 1 103 ? 21.737 -7.185 -32.637 1.00 81.62 103 VAL A O 1
ATOM 774 N N . PRO A 1 104 ? 22.039 -6.035 -34.556 1.00 87.38 104 PRO A N 1
ATOM 775 C CA . PRO A 1 104 ? 21.091 -6.825 -35.339 1.00 87.38 104 PRO A CA 1
ATOM 776 C C . PRO A 1 104 ? 21.474 -8.313 -35.405 1.00 87.38 104 PRO A C 1
ATOM 778 O O . PRO A 1 104 ? 22.660 -8.648 -35.478 1.00 87.38 104 PRO A O 1
ATOM 781 N N . ASP A 1 105 ? 20.478 -9.201 -35.397 1.00 84.44 105 ASP A N 1
ATOM 782 C CA . ASP A 1 105 ? 20.691 -10.657 -35.360 1.00 84.44 105 ASP A CA 1
ATOM 783 C C . ASP A 1 105 ? 21.448 -11.184 -36.585 1.00 84.44 105 ASP A C 1
ATOM 785 O O . ASP A 1 105 ? 22.237 -12.121 -36.474 1.00 84.44 105 ASP A O 1
ATOM 789 N N . ASP A 1 106 ? 21.247 -10.579 -37.753 1.00 88.25 106 ASP A N 1
ATOM 790 C CA . ASP A 1 106 ? 21.974 -10.885 -38.985 1.00 88.25 106 ASP A CA 1
ATOM 791 C C . ASP A 1 106 ? 23.454 -10.496 -38.879 1.00 88.25 106 ASP A C 1
ATOM 793 O O . ASP A 1 106 ? 24.321 -11.270 -39.285 1.00 88.25 106 ASP A O 1
ATOM 797 N N . VAL A 1 107 ? 23.760 -9.353 -38.258 1.00 84.75 107 VAL A N 1
ATOM 798 C CA . VAL A 1 107 ? 25.137 -8.917 -37.976 1.00 84.75 107 VAL A CA 1
ATOM 799 C C . VAL A 1 107 ? 25.800 -9.842 -36.956 1.00 84.75 107 VAL A C 1
ATOM 801 O O . VAL A 1 107 ? 26.938 -10.259 -37.170 1.00 84.75 107 VAL A O 1
ATOM 804 N N . LEU A 1 108 ? 25.099 -10.218 -35.880 1.00 83.56 108 LEU A N 1
ATOM 805 C CA . LEU A 1 108 ? 25.594 -11.213 -34.922 1.00 83.56 108 LEU A CA 1
ATOM 806 C C . LEU A 1 108 ? 25.854 -12.556 -35.613 1.00 83.56 108 LEU A C 1
ATOM 808 O O . LEU A 1 108 ? 26.936 -13.121 -35.467 1.00 83.56 108 LEU A O 1
ATOM 812 N N . SER A 1 109 ? 24.901 -13.037 -36.412 1.00 83.00 109 SER A N 1
ATOM 813 C CA . SER A 1 109 ? 25.017 -14.293 -37.163 1.00 83.00 109 SER A CA 1
ATOM 814 C C . SER A 1 109 ? 26.191 -14.265 -38.138 1.00 83.00 109 SER A C 1
ATOM 816 O O . SER A 1 109 ? 26.942 -15.236 -38.231 1.00 83.00 109 SER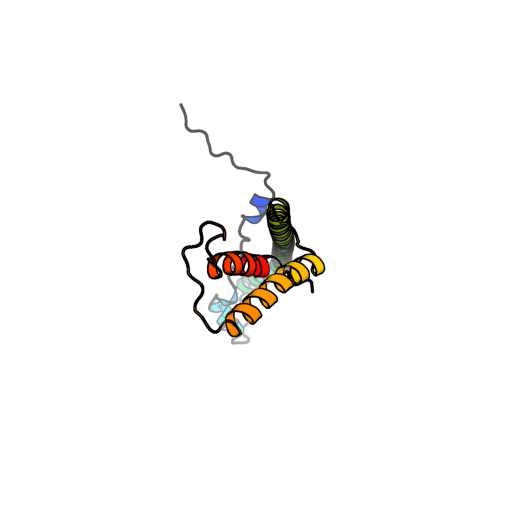 A O 1
ATOM 818 N N . TYR A 1 110 ? 26.397 -13.140 -38.825 1.00 84.94 110 TYR A N 1
ATOM 819 C CA . TYR A 1 110 ? 27.537 -12.934 -39.708 1.00 84.94 110 TYR A CA 1
ATOM 820 C C . TYR A 1 110 ? 28.858 -12.980 -38.936 1.00 84.94 110 TYR A C 1
ATOM 822 O O . TYR A 1 110 ? 29.744 -13.736 -39.326 1.00 84.94 110 TYR A O 1
ATOM 830 N N . ILE A 1 111 ? 28.985 -12.269 -37.810 1.00 82.31 111 ILE A N 1
ATOM 831 C CA . ILE A 1 111 ? 30.190 -12.309 -36.961 1.00 82.31 111 ILE A CA 1
ATOM 832 C C . ILE A 1 111 ? 30.483 -13.746 -36.507 1.00 82.31 111 ILE A C 1
ATOM 834 O O . ILE A 1 111 ? 31.596 -14.238 -36.692 1.00 82.31 111 ILE A O 1
ATOM 838 N N . PHE A 1 112 ? 29.480 -14.452 -35.980 1.00 80.19 112 PHE A N 1
ATOM 839 C CA . PHE A 1 112 ? 29.650 -15.829 -35.516 1.00 80.19 112 PHE A CA 1
ATOM 840 C C . PHE A 1 112 ? 29.960 -16.819 -36.647 1.00 80.19 112 PHE A C 1
ATOM 842 O O . PHE A 1 112 ? 30.621 -17.828 -36.397 1.00 80.19 112 PHE A O 1
ATOM 849 N N . SER A 1 113 ? 29.570 -16.534 -37.893 1.00 80.44 113 SER A N 1
ATOM 850 C CA . SER A 1 113 ? 29.913 -17.386 -39.039 1.00 80.44 113 SER A CA 1
ATOM 851 C C . SER A 1 113 ? 31.428 -17.484 -39.281 1.00 80.44 113 SER A C 1
ATOM 853 O O . SER A 1 113 ? 31.918 -18.556 -39.640 1.00 80.44 113 SER A O 1
ATOM 855 N N . PHE A 1 114 ? 32.192 -16.423 -38.987 1.00 74.88 114 PHE A N 1
ATOM 856 C CA . PHE A 1 114 ? 33.660 -16.449 -39.060 1.00 74.88 114 PHE A CA 1
ATOM 857 C C . PHE A 1 114 ? 34.276 -17.296 -37.949 1.00 74.88 114 PHE A C 1
ATOM 859 O O . PHE A 1 114 ? 35.223 -18.039 -38.198 1.00 74.88 114 PHE A O 1
ATOM 866 N N . CYS A 1 115 ? 33.705 -17.254 -36.743 1.00 68.81 115 CYS A N 1
ATOM 867 C CA . CYS A 1 115 ? 34.163 -18.074 -35.622 1.00 68.81 115 CYS A CA 1
ATOM 868 C C . CYS A 1 115 ? 33.977 -19.573 -35.898 1.00 68.81 115 CYS A C 1
ATOM 870 O O . CYS A 1 115 ? 34.835 -20.378 -35.546 1.00 68.81 115 CYS A O 1
ATOM 872 N N . VAL A 1 116 ? 32.885 -19.963 -36.565 1.00 64.75 116 VAL A N 1
ATOM 873 C CA . VAL A 1 116 ? 32.645 -21.368 -36.938 1.00 64.75 116 VAL A CA 1
ATOM 874 C C . VAL A 1 116 ? 33.663 -21.847 -37.977 1.00 64.75 116 VAL A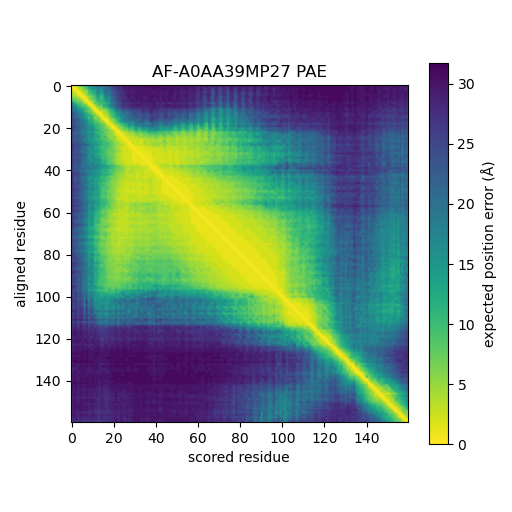 C 1
ATOM 876 O O . VAL A 1 116 ? 34.123 -22.985 -37.899 1.00 64.75 116 VAL A O 1
ATOM 879 N N . HIS A 1 117 ? 34.056 -20.987 -38.919 1.00 58.94 117 HIS A N 1
ATOM 880 C CA . HIS A 1 117 ? 35.045 -21.340 -39.937 1.00 58.94 117 HIS A CA 1
ATOM 881 C C . HIS A 1 117 ? 36.440 -21.566 -39.337 1.00 58.94 117 HIS A C 1
ATOM 883 O O . HIS A 1 117 ? 37.119 -22.520 -39.710 1.00 58.94 117 HIS A O 1
ATOM 889 N N . GLU A 1 118 ? 36.845 -20.756 -38.354 1.00 58.19 118 GLU A N 1
ATOM 890 C CA . GLU A 1 118 ? 38.117 -20.958 -37.650 1.00 58.19 118 GLU A CA 1
ATOM 891 C C . GLU A 1 118 ? 38.136 -22.234 -36.803 1.00 58.19 118 GLU A C 1
ATOM 893 O O . GLU A 1 118 ? 39.118 -22.968 -36.844 1.00 58.19 118 GLU A O 1
ATOM 898 N N . VAL A 1 119 ? 37.047 -22.564 -36.102 1.00 58.91 119 VAL A N 1
ATOM 899 C CA . VAL A 1 119 ? 36.966 -23.808 -35.313 1.00 58.91 119 VAL A CA 1
ATOM 900 C C . VAL A 1 119 ? 37.021 -25.044 -36.211 1.00 58.91 119 VAL A C 1
ATOM 902 O O . VAL A 1 119 ? 37.729 -25.999 -35.898 1.00 58.91 119 VAL A O 1
ATOM 905 N N . TYR A 1 120 ? 36.330 -25.028 -37.353 1.00 60.00 120 TYR A N 1
ATOM 906 C CA . TYR A 1 120 ? 36.416 -26.123 -38.324 1.00 60.00 120 TYR A CA 1
ATOM 907 C C . TYR A 1 120 ? 37.821 -26.267 -38.922 1.00 60.00 120 TYR A C 1
ATOM 909 O O . TYR A 1 120 ? 38.279 -27.391 -39.111 1.00 60.00 120 TYR A O 1
ATOM 917 N N . ASN A 1 121 ? 38.523 -25.160 -39.178 1.00 58.53 121 ASN A N 1
ATOM 918 C CA . ASN A 1 121 ? 39.898 -25.188 -39.678 1.00 58.53 121 ASN A CA 1
ATOM 919 C C . ASN A 1 121 ? 40.896 -25.683 -38.615 1.00 58.53 121 ASN A C 1
ATOM 921 O O . ASN A 1 121 ? 41.743 -26.509 -38.938 1.00 58.53 121 ASN A O 1
ATOM 925 N N . LEU A 1 122 ? 40.749 -25.276 -37.349 1.00 59.00 122 LEU A N 1
ATOM 926 C CA . LEU A 1 122 ? 41.572 -25.751 -36.225 1.00 59.00 122 LEU A CA 1
ATOM 927 C C . LEU A 1 122 ? 41.399 -27.251 -35.946 1.00 59.00 122 LEU A C 1
ATOM 929 O O . LEU A 1 122 ? 42.348 -27.918 -35.548 1.00 59.00 122 LEU A O 1
ATOM 933 N N . LEU A 1 123 ? 40.194 -27.792 -36.150 1.00 59.97 123 LEU A N 1
ATOM 934 C CA . LEU A 1 123 ? 39.918 -29.224 -35.987 1.00 59.97 123 LEU A CA 1
ATOM 935 C C . LEU A 1 123 ? 40.403 -30.071 -37.178 1.00 59.97 123 LEU A C 1
ATOM 937 O O . LEU A 1 123 ? 40.573 -31.281 -37.026 1.00 59.97 123 LEU A O 1
ATOM 941 N N . ASN A 1 124 ? 40.633 -29.452 -38.343 1.00 57.66 124 ASN A N 1
ATOM 942 C CA . ASN A 1 124 ? 41.116 -30.112 -39.562 1.00 57.66 124 ASN A CA 1
ATOM 943 C C . ASN A 1 124 ? 42.611 -29.876 -39.862 1.00 57.66 124 ASN A C 1
ATOM 945 O O . ASN A 1 124 ? 43.151 -30.537 -40.755 1.00 57.66 124 ASN A O 1
ATOM 949 N N . GLU A 1 125 ? 43.292 -28.968 -39.158 1.00 55.22 125 GLU A N 1
ATOM 950 C CA . GLU A 1 125 ? 44.746 -28.801 -39.253 1.00 55.22 125 GLU A CA 1
ATOM 951 C C . GLU A 1 125 ? 45.466 -29.972 -38.563 1.00 55.22 125 GLU A C 1
ATOM 953 O O . GLU A 1 125 ? 45.263 -30.261 -37.386 1.00 55.22 125 GLU A O 1
ATOM 958 N N . LYS A 1 126 ? 46.322 -30.675 -39.317 1.00 55.34 126 LYS A N 1
ATOM 959 C CA . LYS A 1 126 ? 47.162 -31.777 -38.809 1.00 55.34 126 LYS A CA 1
ATOM 960 C C . LYS A 1 126 ? 48.422 -31.308 -38.076 1.00 55.34 126 LYS A C 1
ATOM 962 O O . LYS A 1 126 ? 49.078 -32.140 -37.455 1.00 55.34 126 LYS A O 1
ATOM 967 N N . ASP A 1 127 ? 48.735 -30.017 -38.132 1.00 60.12 127 ASP A N 1
ATOM 968 C CA . ASP A 1 127 ? 49.928 -29.422 -37.536 1.00 60.12 127 ASP A CA 1
ATOM 969 C C . ASP A 1 127 ? 49.528 -28.243 -36.631 1.00 60.12 127 ASP A C 1
ATOM 971 O O . ASP A 1 127 ? 48.640 -27.474 -36.997 1.00 60.12 127 ASP A O 1
ATOM 975 N N . PRO A 1 128 ? 50.147 -28.082 -35.447 1.00 52.59 128 PRO A N 1
ATOM 976 C CA . PRO A 1 128 ? 49.779 -27.028 -34.508 1.00 52.59 128 PRO A CA 1
ATOM 977 C C . PRO A 1 128 ? 50.087 -25.637 -35.091 1.00 52.59 128 PRO A C 1
ATOM 979 O O . PRO A 1 128 ? 51.188 -25.426 -35.615 1.00 52.59 128 PRO A O 1
ATOM 982 N N . PRO A 1 129 ? 49.172 -24.657 -34.966 1.00 55.75 129 PRO A N 1
ATOM 983 C CA . PRO A 1 129 ? 49.404 -23.318 -35.482 1.00 55.75 129 PRO A CA 1
ATOM 984 C C . PRO A 1 129 ? 50.553 -22.655 -34.719 1.00 55.75 129 PRO A C 1
ATOM 986 O O . PRO A 1 129 ? 50.579 -22.596 -33.488 1.00 55.75 129 PRO A O 1
ATOM 989 N N . ASN A 1 130 ? 51.532 -22.150 -35.467 1.00 54.72 130 ASN A N 1
ATOM 990 C CA . ASN A 1 130 ? 52.706 -21.500 -34.903 1.00 54.72 130 ASN A CA 1
ATOM 991 C C . ASN A 1 130 ? 52.289 -20.142 -34.304 1.00 54.72 130 ASN A C 1
ATOM 993 O O . ASN A 1 130 ? 52.011 -19.188 -35.029 1.00 54.72 130 ASN A O 1
ATOM 997 N N . SER A 1 131 ? 52.235 -20.065 -32.972 1.00 51.72 131 SER A N 1
ATOM 998 C CA . SER A 1 131 ? 51.674 -18.960 -32.170 1.00 51.72 131 SER A CA 1
ATOM 999 C C . SER A 1 131 ? 52.407 -17.603 -32.282 1.00 51.72 131 SER A C 1
ATOM 1001 O O . SER A 1 131 ? 52.082 -16.673 -31.547 1.00 51.72 131 SER A O 1
ATOM 1003 N N . LEU A 1 132 ? 53.401 -17.465 -33.166 1.00 54.41 132 LEU A N 1
ATOM 1004 C CA . LEU A 1 132 ? 54.274 -16.287 -33.281 1.00 54.41 132 LEU A CA 1
ATOM 1005 C C . LEU A 1 132 ? 54.324 -15.707 -34.708 1.00 54.41 132 LEU A C 1
ATOM 1007 O O . LEU A 1 132 ? 55.365 -15.218 -35.143 1.00 54.41 132 LEU A O 1
ATOM 1011 N N . ASP A 1 133 ? 53.224 -15.756 -35.462 1.00 57.06 133 ASP A N 1
ATOM 1012 C CA . ASP A 1 133 ? 53.128 -15.024 -36.731 1.00 57.06 133 ASP A CA 1
ATOM 1013 C C . ASP A 1 133 ? 52.666 -13.580 -36.483 1.00 57.06 133 ASP A C 1
ATOM 1015 O O . ASP A 1 133 ? 51.490 -13.319 -36.245 1.00 57.06 133 ASP A O 1
ATOM 1019 N N . SER A 1 134 ? 53.588 -12.618 -36.578 1.00 54.09 134 SER A N 1
ATOM 1020 C CA . SER A 1 134 ? 53.303 -11.182 -36.419 1.00 54.09 134 SER A CA 1
ATOM 1021 C C . SER A 1 134 ? 52.327 -10.606 -37.456 1.00 54.09 134 SER A C 1
ATOM 1023 O O . SER A 1 134 ? 51.944 -9.442 -37.338 1.00 54.09 134 SER A O 1
ATOM 1025 N N . ARG A 1 135 ? 51.936 -11.370 -38.487 1.00 55.31 135 ARG A N 1
ATOM 1026 C CA . ARG A 1 135 ? 50.907 -10.966 -39.460 1.00 55.31 135 ARG A CA 1
ATOM 1027 C C . ARG A 1 135 ? 49.483 -11.317 -39.031 1.00 55.31 135 ARG A C 1
ATOM 1029 O O . ARG A 1 135 ? 48.548 -10.851 -39.680 1.00 55.31 135 ARG A O 1
ATOM 1036 N N . LYS A 1 136 ? 49.303 -12.110 -37.971 1.00 48.28 136 LYS A N 1
ATOM 1037 C CA . LYS A 1 136 ? 47.991 -12.455 -37.412 1.00 48.28 136 LYS A CA 1
ATOM 1038 C C . LYS A 1 136 ? 47.866 -11.882 -35.995 1.00 48.28 136 LYS A C 1
ATOM 1040 O O . LYS A 1 136 ? 48.824 -11.960 -35.227 1.00 48.28 136 LYS A O 1
ATOM 1045 N N . PRO A 1 137 ? 46.722 -11.275 -35.635 1.00 47.69 137 PRO A N 1
ATOM 1046 C CA . PRO A 1 137 ? 46.504 -10.838 -34.262 1.00 47.69 137 PRO A CA 1
ATOM 1047 C C . PRO A 1 137 ? 46.542 -12.055 -33.316 1.00 47.69 137 PRO A C 1
ATOM 1049 O O . PRO A 1 137 ? 46.121 -13.141 -33.724 1.00 47.69 137 PRO A O 1
ATOM 1052 N N . PRO A 1 138 ? 47.039 -11.906 -32.072 1.00 45.88 138 PRO A N 1
ATOM 1053 C CA . PRO A 1 138 ? 47.046 -12.995 -31.102 1.00 45.88 138 PRO A CA 1
ATOM 1054 C C . PRO A 1 138 ? 45.611 -13.467 -30.854 1.00 45.88 138 PRO A C 1
ATOM 1056 O O . PRO A 1 138 ? 44.724 -12.656 -30.583 1.00 45.88 138 PRO A O 1
ATOM 1059 N N . VAL A 1 139 ? 45.376 -14.773 -30.979 1.00 50.53 139 VAL A N 1
ATOM 1060 C CA . VAL A 1 139 ? 44.068 -15.390 -30.733 1.00 50.53 139 VAL A CA 1
ATOM 1061 C C . VAL A 1 139 ? 43.799 -15.484 -29.229 1.00 50.53 139 VAL A C 1
ATOM 1063 O O . VAL A 1 139 ? 43.863 -16.551 -28.629 1.00 50.53 139 VAL A O 1
ATOM 1066 N N . ASP A 1 140 ? 43.456 -14.357 -28.608 1.00 45.41 140 ASP A N 1
ATOM 1067 C CA . ASP A 1 140 ? 42.874 -14.328 -27.262 1.00 45.41 140 ASP A CA 1
ATOM 1068 C C . ASP A 1 140 ? 41.367 -14.628 -27.352 1.00 45.41 140 ASP A C 1
ATOM 1070 O O . ASP A 1 140 ? 40.503 -13.804 -27.040 1.00 45.41 140 ASP A O 1
ATOM 1074 N N . THR A 1 141 ? 41.030 -15.836 -27.811 1.00 47.62 141 THR A N 1
ATOM 1075 C CA . THR A 1 141 ? 39.658 -16.297 -28.099 1.00 47.62 141 THR A CA 1
ATOM 1076 C C . THR A 1 141 ? 38.734 -16.262 -26.874 1.00 47.62 141 THR A C 1
ATOM 1078 O O . THR A 1 141 ? 37.513 -16.254 -27.017 1.00 47.62 141 THR A O 1
ATOM 1081 N N . PHE A 1 142 ? 39.290 -16.181 -25.662 1.00 42.75 142 PHE A N 1
ATOM 1082 C CA . PHE A 1 142 ? 38.523 -16.104 -24.416 1.00 42.75 142 PHE A CA 1
ATOM 1083 C C . PHE A 1 142 ? 38.125 -14.680 -23.998 1.00 42.75 142 PHE A C 1
ATOM 1085 O O . PHE A 1 142 ? 37.122 -14.526 -23.302 1.00 42.75 142 PHE A O 1
ATOM 1092 N N . SER A 1 143 ? 38.832 -13.640 -24.451 1.00 45.25 143 SER A N 1
ATOM 1093 C CA . SER A 1 143 ? 38.516 -12.248 -24.082 1.00 45.25 143 SER A CA 1
ATOM 1094 C C . SER A 1 143 ? 37.410 -11.641 -24.949 1.00 45.25 143 SER A C 1
ATOM 1096 O O . SER A 1 143 ? 36.613 -10.834 -24.475 1.00 45.25 143 SER A O 1
ATOM 1098 N N . SER A 1 144 ? 37.301 -12.047 -26.216 1.00 41.22 144 SER A N 1
ATOM 1099 C CA . SER A 1 144 ? 36.218 -11.574 -27.090 1.00 41.22 144 SER A CA 1
ATOM 1100 C C . SER A 1 144 ? 34.873 -12.230 -26.763 1.00 41.22 144 SER A C 1
ATOM 1102 O O . SER A 1 144 ? 33.832 -11.581 -26.860 1.00 41.22 144 SER A O 1
ATOM 1104 N N . LEU A 1 145 ? 34.879 -13.494 -26.327 1.00 42.69 145 LEU A N 1
ATOM 1105 C CA . LEU A 1 145 ? 33.659 -14.201 -25.931 1.00 42.69 145 LEU A CA 1
ATOM 1106 C C . LEU A 1 145 ? 33.148 -13.770 -24.555 1.00 42.69 145 LEU A C 1
ATOM 1108 O O . LEU A 1 145 ? 31.936 -13.710 -24.377 1.00 42.69 145 LEU A O 1
ATOM 1112 N N . SER A 1 146 ? 34.018 -13.409 -23.606 1.00 44.56 146 SER A N 1
ATOM 1113 C CA . SER A 1 146 ? 33.580 -12.854 -22.317 1.00 44.56 146 SER A CA 1
ATOM 1114 C C . SER A 1 146 ? 32.923 -11.481 -22.484 1.00 44.56 146 SER A C 1
ATOM 1116 O O . SER A 1 146 ? 31.856 -11.251 -21.919 1.00 44.56 146 SER A O 1
ATOM 1118 N N . PHE A 1 147 ? 33.463 -10.619 -23.354 1.00 44.69 147 PHE A N 1
ATOM 1119 C CA . PHE A 1 147 ? 32.848 -9.328 -23.679 1.00 44.69 147 PHE A CA 1
ATOM 1120 C C . PHE A 1 147 ? 31.470 -9.490 -24.346 1.00 44.69 147 PHE A C 1
ATOM 1122 O O . PHE A 1 147 ? 30.535 -8.747 -24.044 1.00 44.69 147 PHE A O 1
ATOM 1129 N N . LEU A 1 148 ? 31.308 -10.492 -25.220 1.00 45.38 148 LEU A N 1
ATOM 1130 C CA . LEU A 1 148 ? 30.033 -10.795 -25.881 1.00 45.38 148 LEU A CA 1
ATOM 1131 C C . LEU A 1 148 ? 29.039 -11.556 -24.986 1.00 45.38 148 LEU A C 1
ATOM 1133 O O . LEU A 1 148 ? 27.829 -11.382 -25.143 1.00 45.38 148 LEU A O 1
ATOM 1137 N N . ALA A 1 149 ? 29.511 -12.364 -24.036 1.00 44.91 149 ALA A N 1
ATOM 1138 C CA . ALA A 1 149 ? 28.672 -13.068 -23.067 1.00 44.91 149 ALA A CA 1
ATOM 1139 C C . ALA A 1 149 ? 28.139 -12.118 -21.984 1.00 44.91 149 ALA A C 1
ATOM 1141 O O . ALA A 1 149 ? 26.947 -12.167 -21.681 1.00 44.91 149 ALA A O 1
ATOM 1142 N N . GLU A 1 150 ? 28.965 -11.195 -21.478 1.00 43.41 150 GLU A N 1
ATOM 1143 C CA . GLU A 1 150 ? 28.490 -10.109 -20.607 1.00 43.41 150 GLU A CA 1
ATOM 1144 C C . GLU A 1 150 ? 27.530 -9.182 -21.359 1.00 43.41 150 GLU A C 1
ATOM 1146 O O . GLU A 1 150 ? 26.476 -8.823 -20.841 1.00 43.41 150 GLU A O 1
ATOM 1151 N N . SER A 1 151 ? 27.819 -8.892 -22.629 1.00 44.16 151 SER A N 1
ATOM 1152 C CA . SER A 1 151 ? 26.908 -8.163 -23.513 1.00 44.16 151 SER A CA 1
ATOM 1153 C C . SER A 1 151 ? 25.569 -8.893 -23.703 1.00 44.16 151 SER A C 1
ATOM 1155 O O . SER A 1 151 ? 24.511 -8.291 -23.560 1.00 44.16 151 SER A O 1
ATOM 1157 N N . SER A 1 152 ? 25.570 -10.205 -23.954 1.00 43.19 152 SER A N 1
ATOM 1158 C CA . SER A 1 152 ? 24.338 -10.992 -24.149 1.00 43.19 152 SER A CA 1
ATOM 1159 C C . SER A 1 152 ? 23.485 -11.104 -22.881 1.00 43.19 152 SER A C 1
ATOM 1161 O O . SER A 1 152 ? 22.265 -11.236 -22.977 1.00 43.19 152 SER A O 1
ATOM 1163 N N . PHE A 1 153 ? 24.098 -11.005 -21.698 1.00 42.62 153 PHE A N 1
ATOM 1164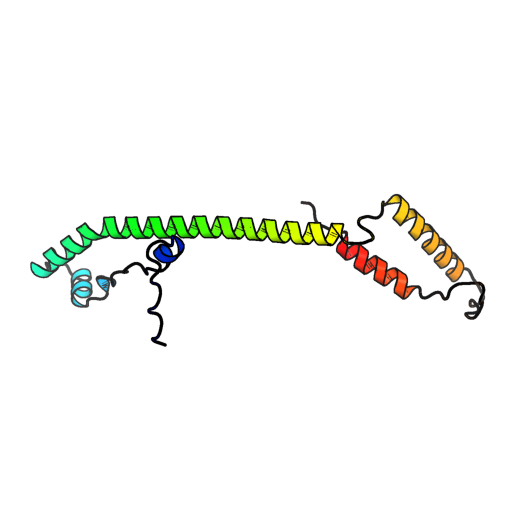 C CA . PHE A 1 153 ? 23.377 -10.926 -20.425 1.00 42.62 153 PHE A CA 1
ATOM 1165 C C . PHE A 1 153 ? 22.742 -9.541 -20.197 1.00 42.62 153 PHE A C 1
ATOM 1167 O O . PHE A 1 153 ? 21.706 -9.438 -19.545 1.00 42.62 153 PHE A O 1
ATOM 1174 N N . ILE A 1 154 ? 23.317 -8.485 -20.783 1.00 45.78 154 ILE A N 1
ATOM 1175 C CA . ILE A 1 154 ? 22.792 -7.108 -20.749 1.00 45.78 154 ILE A CA 1
ATOM 1176 C C . ILE A 1 154 ? 21.656 -6.907 -21.776 1.00 45.78 154 ILE A C 1
ATOM 1178 O O . ILE A 1 154 ? 20.750 -6.113 -21.531 1.00 45.78 154 ILE A O 1
ATOM 1182 N N . TYR A 1 155 ? 21.660 -7.623 -22.909 1.00 43.59 155 TYR A N 1
ATOM 1183 C CA . TYR A 1 155 ? 20.674 -7.431 -23.991 1.00 43.59 155 TYR A CA 1
ATOM 1184 C C . TYR A 1 155 ? 19.413 -8.29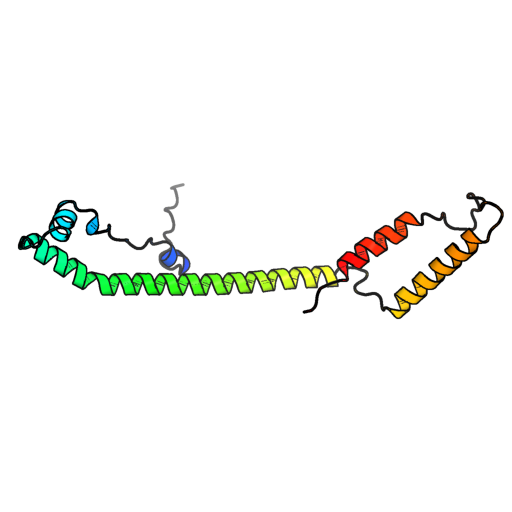8 -23.897 1.00 43.59 155 TYR A C 1
ATOM 1186 O O . TYR A 1 155 ? 18.494 -8.116 -24.696 1.00 43.59 155 TYR A O 1
ATOM 1194 N N . ARG A 1 156 ? 19.316 -9.217 -22.930 1.00 44.41 156 ARG A N 1
ATOM 1195 C CA . ARG A 1 156 ? 18.110 -10.033 -22.735 1.00 44.41 156 ARG A CA 1
ATOM 1196 C C . ARG A 1 156 ? 17.211 -9.423 -21.662 1.00 44.41 156 ARG A C 1
ATOM 1198 O O . ARG A 1 156 ? 17.073 -9.960 -20.569 1.00 44.41 156 ARG A O 1
ATOM 1205 N N . PHE A 1 157 ? 16.593 -8.288 -21.982 1.00 40.84 157 PHE A N 1
ATOM 1206 C CA . PHE A 1 157 ? 15.439 -7.817 -21.216 1.00 40.84 157 PHE A CA 1
ATOM 1207 C C . PHE A 1 157 ? 14.262 -8.774 -21.463 1.00 40.84 157 PHE A C 1
ATOM 1209 O O . PHE A 1 157 ? 13.942 -9.032 -22.627 1.00 40.84 157 PHE A O 1
ATOM 1216 N N . PRO A 1 158 ? 13.606 -9.314 -20.420 1.00 35.78 158 PRO A N 1
ATOM 1217 C CA . PRO A 1 158 ? 12.321 -9.960 -20.600 1.00 35.78 158 PRO A CA 1
ATOM 1218 C C . PRO A 1 158 ? 11.307 -8.854 -20.898 1.00 35.78 158 PRO A C 1
ATOM 1220 O O . PRO A 1 158 ? 11.048 -7.989 -20.063 1.00 35.78 158 PRO A O 1
ATOM 1223 N N . VAL A 1 159 ? 10.781 -8.853 -22.116 1.00 38.16 159 VAL A N 1
ATOM 1224 C CA . VAL A 1 159 ? 9.508 -8.203 -22.411 1.00 38.16 159 VAL A CA 1
ATOM 1225 C C . VAL A 1 159 ? 8.471 -9.310 -22.241 1.00 38.16 159 VAL A C 1
ATOM 1227 O O . VAL A 1 1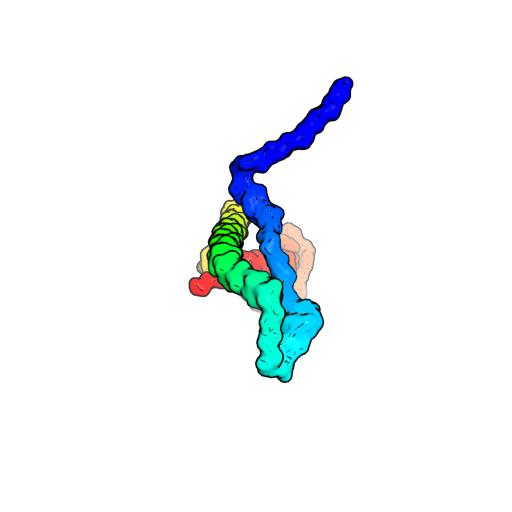59 ? 8.456 -10.243 -23.044 1.00 38.16 159 VAL A O 1
ATOM 1230 N N . GLU A 1 160 ? 7.722 -9.267 -21.136 1.00 37.91 160 GLU A N 1
ATOM 1231 C CA . GLU A 1 160 ? 6.459 -10.012 -20.994 1.00 37.91 160 GLU A CA 1
ATOM 1232 C C . GLU A 1 160 ? 5.392 -9.438 -21.934 1.00 37.91 160 GLU A C 1
ATOM 1234 O O . GLU A 1 160 ? 5.349 -8.193 -22.092 1.00 37.91 160 GLU A O 1
#

Secondary structure (DSSP, 8-state):
-PPPPP---TT-HHHHTTS----PPPGGGSHHHHHHHHS-PPPPHHHHHHHHHHHHHHHHHHHHHHHHHHHHHHHHHHHHHHHHHHHHHHHHHHHHHSS-----HHHHHHHHHHHHHHHHHHHH-SS---TT-TTS----HHHHHHHHHHHHHHS-----